Protein AF-A0A6V7K637-F1 (afdb_monomer_lite)

Sequence (88 aa):
RFYFVTVQTDEELKSTPDTHYFTIDDELIYENFYDDFGPLNLAMLYRYCEKVNKKLKTVSLSKKKIIHYTTLIPEKRTNAAFLAGSYA

Radius of gyration: 13.18 Å; chains: 1; bounding box: 32×17×38 Å

Foldseek 3Di:
DEEEEEDADPDDDDADQAADEDECLPPQADDDPPPDLDQGDPVSLVVLLVVVVCLCPDPSCVRHYYYYYDYPPPSRSVNSVVSVVVND

pLDDT: mean 96.31, std 3.97, range [75.44, 98.69]

InterPro domains:
  IPR029021 Protein-tyrosine phosphatase-like [G3DSA:3.90.190.10] (1-88)
  IPR029021 Protein-tyrosine phosphatase-like [SSF52799] (2-88)
  IPR029260 Dual specificity/tyrosine protein phosphatase, N-terminal [PF14671] (1-88)
  IPR029260 Dual specificity/tyrosine protein phosphatase, N-terminal [cd17657] (1-88)

Secondary structure (DSSP, 8-state):
-EEEEE-S-SSPPPP-SSEEEE--TTTS----SSS---PPPHHHHHHHHHHHHHHHH-GGGTTSEEEEEE-S-HHHHHHHHHHHHHH-

Structure (mmCIF, N/CA/C/O backbone):
data_AF-A0A6V7K637-F1
#
_entry.id   AF-A0A6V7K637-F1
#
loop_
_atom_site.group_PDB
_atom_site.id
_atom_site.ty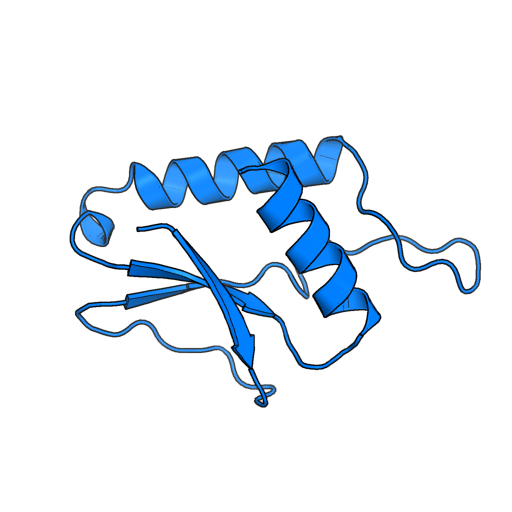pe_symbol
_atom_site.label_atom_id
_atom_site.label_alt_id
_atom_site.label_comp_id
_atom_site.label_asym_id
_atom_site.label_entity_id
_atom_site.label_seq_id
_atom_site.pdbx_PDB_ins_code
_atom_site.Cartn_x
_atom_site.Cartn_y
_atom_site.Cartn_z
_atom_site.occupancy
_atom_site.B_iso_or_equiv
_atom_site.auth_seq_id
_atom_site.auth_comp_id
_atom_site.auth_asym_id
_atom_site.auth_atom_id
_atom_site.pdbx_PDB_model_num
ATOM 1 N N . ARG A 1 1 ? -4.798 -6.464 13.073 1.00 91.88 1 ARG A N 1
ATOM 2 C CA . ARG A 1 1 ? -5.490 -5.157 12.886 1.00 91.88 1 ARG A CA 1
ATOM 3 C C . ARG A 1 1 ? -5.096 -4.473 11.576 1.00 91.88 1 ARG A C 1
ATOM 5 O O . ARG A 1 1 ? -5.880 -3.668 11.095 1.00 91.88 1 ARG A O 1
ATOM 12 N N . PHE A 1 2 ? -3.919 -4.768 11.027 1.00 97.62 2 PHE A N 1
ATOM 13 C CA . PHE A 1 2 ? -3.515 -4.357 9.687 1.00 97.62 2 PHE A CA 1
ATOM 14 C C . PHE A 1 2 ? -3.926 -5.426 8.660 1.00 97.62 2 PHE A C 1
ATOM 16 O O . PHE A 1 2 ? -3.786 -6.611 8.959 1.00 97.62 2 PHE A O 1
ATOM 23 N N . TYR A 1 3 ? -4.460 -5.012 7.512 1.00 97.88 3 TYR A N 1
ATOM 24 C CA . TYR A 1 3 ? -4.894 -5.880 6.416 1.00 97.88 3 TYR A CA 1
ATOM 25 C C . TYR A 1 3 ? -4.487 -5.261 5.079 1.00 97.88 3 TYR A C 1
ATOM 27 O O . TYR A 1 3 ? -4.484 -4.037 4.944 1.00 97.88 3 TYR A O 1
ATOM 35 N N . PHE A 1 4 ? -4.196 -6.113 4.101 1.00 98.00 4 PHE A N 1
ATOM 36 C CA . PHE A 1 4 ? -3.918 -5.724 2.723 1.00 98.00 4 PHE A CA 1
ATOM 37 C C . PHE A 1 4 ? -5.026 -6.251 1.807 1.00 98.00 4 PHE A C 1
ATOM 39 O O . PHE A 1 4 ? -5.416 -7.413 1.934 1.00 98.00 4 PHE A O 1
ATOM 46 N N . VAL A 1 5 ? -5.570 -5.399 0.937 1.00 97.19 5 VAL A N 1
ATOM 47 C CA . VAL A 1 5 ? -6.718 -5.724 0.074 1.00 97.19 5 VAL A CA 1
ATOM 48 C C . VAL A 1 5 ? -6.505 -5.147 -1.326 1.00 97.19 5 VAL A C 1
ATOM 50 O O . VAL A 1 5 ? -5.987 -4.048 -1.486 1.00 97.19 5 VAL A O 1
ATOM 53 N N . THR A 1 6 ? -6.945 -5.864 -2.354 1.00 96.69 6 THR A N 1
ATOM 54 C CA . THR A 1 6 ? -7.035 -5.335 -3.721 1.00 96.69 6 THR A CA 1
ATOM 55 C C . THR A 1 6 ? -8.486 -5.006 -4.037 1.00 96.69 6 THR A C 1
ATOM 57 O O . THR A 1 6 ? -9.372 -5.796 -3.708 1.00 96.69 6 THR A O 1
ATOM 60 N N . VAL A 1 7 ? -8.739 -3.857 -4.660 1.00 95.25 7 VAL A N 1
ATOM 61 C CA . VAL A 1 7 ? -10.101 -3.379 -4.931 1.00 95.25 7 VAL A CA 1
ATOM 62 C C . VAL A 1 7 ? -10.293 -3.041 -6.404 1.00 95.25 7 VAL A C 1
ATOM 64 O O . VAL A 1 7 ? -9.387 -2.546 -7.069 1.00 95.25 7 VAL A O 1
ATOM 67 N N . GLN A 1 8 ? -11.491 -3.333 -6.907 1.00 91.00 8 GLN A N 1
ATOM 68 C CA . GLN A 1 8 ? -11.923 -3.024 -8.268 1.00 91.00 8 GLN A CA 1
ATOM 69 C C . GLN A 1 8 ? -12.740 -1.728 -8.257 1.00 91.00 8 GLN A C 1
ATOM 71 O O . GLN A 1 8 ? -13.953 -1.739 -8.442 1.00 91.00 8 GLN A O 1
ATOM 76 N N . THR A 1 9 ? -12.085 -0.619 -7.932 1.00 85.38 9 THR A N 1
ATOM 77 C CA . THR A 1 9 ? -12.666 0.724 -8.005 1.00 85.38 9 THR A CA 1
ATOM 78 C C . THR A 1 9 ? -11.547 1.738 -8.183 1.00 85.38 9 THR A C 1
ATOM 80 O O . THR A 1 9 ? -10.477 1.573 -7.593 1.00 85.38 9 THR A O 1
ATOM 83 N N . ASP A 1 10 ? -11.815 2.772 -8.974 1.00 75.44 10 ASP A N 1
ATOM 84 C CA . ASP A 1 10 ? -10.922 3.920 -9.145 1.00 75.44 10 ASP A CA 1
ATOM 85 C C . ASP A 1 10 ? -11.247 5.044 -8.141 1.00 75.44 10 ASP A C 1
ATOM 87 O O . ASP A 1 10 ? -10.545 6.050 -8.069 1.00 75.44 10 ASP A O 1
ATOM 91 N N . GLU A 1 11 ? -12.309 4.884 -7.342 1.00 85.31 1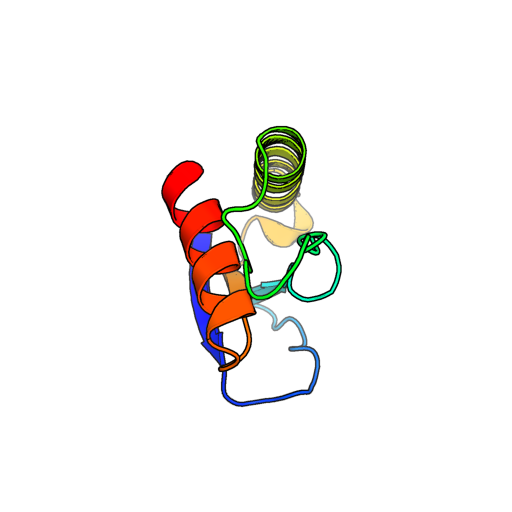1 GLU A N 1
ATOM 92 C CA . GLU A 1 11 ? -12.699 5.847 -6.312 1.00 85.31 11 GLU A CA 1
ATOM 93 C C . GLU A 1 11 ? -11.988 5.598 -4.976 1.00 85.31 11 GLU A C 1
ATOM 95 O O . GLU A 1 11 ? -11.836 4.459 -4.522 1.00 85.31 11 GLU A O 1
ATOM 100 N N . GLU A 1 12 ? -11.634 6.685 -4.285 1.00 86.62 12 GLU A N 1
ATOM 101 C CA . GLU A 1 12 ? -11.056 6.604 -2.946 1.00 86.62 12 GLU A CA 1
ATOM 102 C C . GLU A 1 12 ? -12.062 6.010 -1.944 1.00 86.62 12 GLU A C 1
ATOM 104 O O . GLU A 1 12 ? -13.174 6.513 -1.741 1.00 86.62 12 GLU A O 1
ATOM 109 N N . LEU A 1 13 ? -11.650 4.940 -1.261 1.00 92.69 13 LEU A N 1
ATOM 110 C CA . LEU A 1 13 ? -12.498 4.281 -0.274 1.00 92.69 13 LEU A CA 1
ATOM 111 C C . LEU A 1 13 ? -12.678 5.128 0.986 1.00 92.69 13 LEU A C 1
ATOM 113 O O . LEU A 1 13 ? -11.735 5.430 1.722 1.00 92.69 13 LEU A O 1
ATOM 117 N N . LYS A 1 14 ? -13.938 5.433 1.299 1.00 92.81 14 LYS A N 1
ATOM 118 C CA . LYS A 1 14 ? -14.310 6.159 2.517 1.00 92.81 14 LYS A CA 1
ATOM 119 C C . LYS A 1 14 ? -14.191 5.262 3.747 1.00 92.81 14 LYS A C 1
ATOM 121 O O . LYS A 1 14 ? -14.607 4.106 3.753 1.00 92.81 14 LYS A O 1
ATOM 126 N N . SER A 1 15 ? -13.654 5.823 4.829 1.00 93.94 15 SER A N 1
AT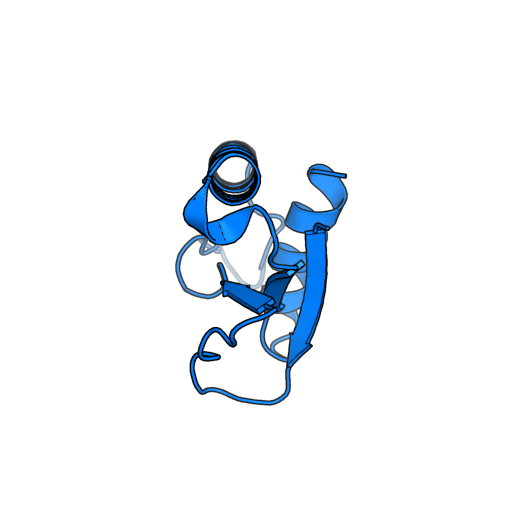OM 127 C CA . SER A 1 15 ? -13.590 5.130 6.121 1.00 93.94 15 SER A CA 1
ATOM 128 C C . SER A 1 15 ? -14.992 4.880 6.691 1.00 93.94 15 SER A C 1
ATOM 130 O O . SER A 1 15 ? -15.855 5.754 6.645 1.00 93.94 15 SER A O 1
ATOM 132 N N . THR A 1 16 ? -15.189 3.713 7.297 1.00 95.88 16 THR A N 1
ATOM 133 C CA . THR A 1 16 ? -16.417 3.329 8.008 1.00 95.88 16 THR A CA 1
ATOM 134 C C . THR A 1 16 ? -16.220 3.492 9.527 1.00 95.88 16 THR A C 1
ATOM 136 O O . THR A 1 16 ? -15.123 3.857 9.988 1.00 95.88 16 THR A O 1
ATOM 139 N N . PRO A 1 17 ? -17.250 3.250 10.363 1.00 96.38 17 PRO A N 1
ATOM 140 C CA . PRO A 1 17 ? -17.085 3.258 11.817 1.00 96.38 17 PRO A CA 1
ATOM 141 C C . PRO A 1 17 ? -16.047 2.245 12.325 1.00 96.38 17 PRO A C 1
ATOM 143 O O . PRO A 1 17 ? -15.322 2.541 13.273 1.00 96.38 17 PRO A O 1
ATOM 146 N N . ASP A 1 18 ? -15.929 1.091 11.668 1.00 97.12 18 ASP A N 1
ATOM 147 C CA . ASP A 1 18 ? -15.083 -0.037 12.071 1.00 97.12 18 ASP A CA 1
ATOM 148 C C . ASP A 1 18 ? -13.796 -0.182 11.242 1.00 97.12 18 ASP A C 1
ATOM 150 O O . ASP A 1 18 ? -12.901 -0.934 11.630 1.00 97.12 18 ASP A O 1
ATOM 154 N N . THR A 1 19 ? -13.666 0.544 10.129 1.00 98.00 19 THR A N 1
ATOM 155 C CA . THR A 1 19 ? -12.560 0.378 9.180 1.00 98.00 19 THR A CA 1
ATOM 156 C C . THR A 1 19 ? -11.990 1.719 8.723 1.00 98.00 19 THR A C 1
ATOM 158 O O . THR A 1 19 ? -12.712 2.677 8.449 1.00 98.00 19 THR A O 1
ATOM 161 N N . HIS A 1 20 ? -10.665 1.793 8.643 1.00 98.19 20 HIS A N 1
ATOM 162 C CA . HIS A 1 20 ? -9.926 2.899 8.056 1.00 98.19 20 HIS A CA 1
ATOM 163 C C . HIS A 1 20 ? -9.163 2.408 6.830 1.00 98.19 20 HIS A C 1
ATOM 165 O O . HIS A 1 20 ? -8.260 1.580 6.954 1.00 98.19 20 HIS A O 1
ATOM 171 N N . TYR A 1 21 ? -9.526 2.945 5.671 1.00 97.81 21 TYR A N 1
ATOM 172 C CA . TYR A 1 21 ? -8.871 2.664 4.401 1.00 97.81 21 TYR A CA 1
ATOM 173 C C . TYR A 1 21 ? -7.768 3.685 4.134 1.00 97.81 21 TYR A C 1
ATOM 175 O O . TYR A 1 21 ? -7.898 4.861 4.481 1.00 97.81 21 TYR A O 1
ATOM 183 N N . PHE A 1 22 ? -6.676 3.233 3.527 1.00 97.62 22 PHE A N 1
ATOM 184 C CA . PHE A 1 22 ? -5.659 4.095 2.938 1.00 97.62 22 PHE A CA 1
ATOM 185 C C . PHE A 1 22 ? -4.957 3.375 1.781 1.00 97.62 22 PHE A C 1
ATOM 187 O O . PHE A 1 22 ? -4.883 2.148 1.772 1.00 97.62 22 PHE A O 1
ATOM 194 N N .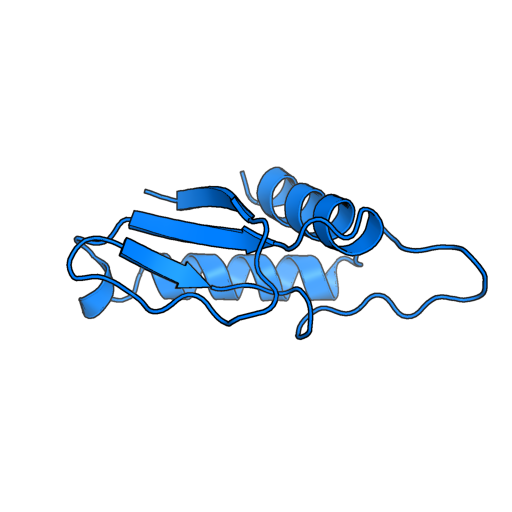 THR A 1 23 ? -4.402 4.149 0.854 1.00 97.31 23 THR A N 1
ATOM 195 C CA . THR A 1 23 ? -3.586 3.661 -0.265 1.00 97.31 23 THR A CA 1
ATOM 196 C C . THR A 1 23 ? -2.232 4.384 -0.303 1.00 97.31 23 THR A C 1
ATOM 198 O O . THR A 1 23 ? -2.000 5.351 0.443 1.00 97.31 23 THR A O 1
ATOM 201 N N . ILE A 1 24 ? -1.312 3.868 -1.116 1.00 97.38 24 ILE A N 1
ATOM 202 C CA . ILE A 1 24 ? -0.038 4.501 -1.492 1.00 97.38 24 ILE A CA 1
ATOM 203 C C . ILE A 1 24 ? 0.117 4.654 -3.008 1.00 97.38 24 ILE A C 1
ATOM 205 O O . ILE A 1 24 ? 1.143 5.173 -3.439 1.00 97.38 24 ILE A O 1
ATOM 209 N N . ASP A 1 25 ? -0.883 4.225 -3.786 1.00 95.69 25 ASP A N 1
ATOM 210 C CA . ASP A 1 25 ? -0.829 4.069 -5.245 1.00 95.69 25 ASP A CA 1
ATOM 211 C C . ASP A 1 25 ? -0.381 5.341 -5.988 1.00 95.69 25 ASP A C 1
ATOM 213 O O . ASP A 1 25 ? 0.275 5.230 -7.019 1.00 95.69 25 ASP A O 1
ATOM 217 N N . ASP A 1 26 ? -0.702 6.524 -5.452 1.00 94.75 26 ASP A N 1
ATOM 218 C CA . ASP A 1 26 ? -0.332 7.834 -6.014 1.00 94.75 26 ASP A CA 1
ATOM 219 C C . ASP A 1 26 ? 0.550 8.670 -5.057 1.00 94.75 26 ASP A C 1
ATOM 221 O O . ASP A 1 26 ? 0.747 9.866 -5.254 1.00 94.75 26 ASP A O 1
ATOM 225 N N . GLU A 1 27 ? 1.080 8.056 -3.990 1.00 96.88 27 GLU A N 1
ATOM 226 C CA . GLU A 1 27 ? 1.958 8.714 -3.004 1.00 96.88 27 GLU A CA 1
ATOM 227 C C . GLU A 1 27 ? 3.398 8.194 -3.062 1.00 96.88 27 GLU A C 1
ATOM 229 O O . GLU A 1 27 ? 4.349 8.969 -2.957 1.00 96.88 27 GLU A O 1
ATOM 234 N N . LEU A 1 28 ? 3.567 6.876 -3.186 1.00 97.62 28 LEU A N 1
ATOM 235 C CA . LEU A 1 28 ? 4.869 6.217 -3.265 1.00 97.62 28 LEU A CA 1
ATOM 236 C C . LEU A 1 28 ? 5.027 5.641 -4.670 1.00 97.62 28 LEU A C 1
ATOM 238 O O . LEU A 1 28 ? 4.760 4.465 -4.909 1.00 97.62 28 LEU A O 1
ATOM 242 N N . ILE A 1 29 ? 5.426 6.511 -5.593 1.00 97.56 29 ILE A N 1
ATOM 243 C CA . ILE A 1 29 ? 5.529 6.214 -7.021 1.00 97.56 29 ILE A CA 1
ATOM 244 C C . ILE A 1 29 ? 6.961 5.789 -7.342 1.00 97.56 29 ILE A C 1
ATOM 246 O O . ILE A 1 29 ? 7.914 6.449 -6.931 1.00 97.56 29 ILE A O 1
ATOM 250 N N . TYR A 1 30 ? 7.113 4.670 -8.046 1.00 97.56 30 TYR A N 1
ATOM 251 C CA . TYR A 1 30 ? 8.404 4.242 -8.569 1.00 97.56 30 TYR A CA 1
ATOM 252 C C . TYR A 1 30 ? 8.769 5.085 -9.796 1.00 97.56 30 TYR A C 1
ATOM 254 O O . TYR A 1 30 ? 7.960 5.207 -10.710 1.00 97.56 30 TYR A O 1
ATOM 262 N N . GLU A 1 31 ? 9.980 5.637 -9.816 1.00 97.12 31 GLU A N 1
ATOM 263 C CA . GLU A 1 31 ? 10.513 6.385 -10.960 1.00 97.12 31 GLU A CA 1
ATOM 264 C C . GLU A 1 31 ? 11.245 5.406 -11.884 1.00 97.12 31 GLU A C 1
ATOM 266 O O . GLU A 1 31 ? 12.349 4.958 -11.566 1.00 97.12 31 GLU A O 1
ATOM 271 N N . ASN A 1 32 ? 10.603 5.037 -12.991 1.00 96.75 32 ASN A N 1
ATOM 272 C CA . ASN A 1 32 ? 11.102 4.045 -13.938 1.00 96.75 32 ASN A CA 1
ATOM 273 C C . ASN A 1 32 ? 12.205 4.603 -14.849 1.00 96.75 32 ASN A C 1
ATOM 275 O O . ASN A 1 32 ? 12.149 5.756 -15.281 1.00 96.75 32 ASN A O 1
ATOM 279 N N . PHE A 1 33 ? 13.188 3.768 -15.197 1.00 96.94 33 PHE A N 1
ATOM 280 C CA . PHE A 1 33 ? 14.163 4.102 -16.245 1.00 96.94 33 PHE A CA 1
ATOM 281 C C . PHE A 1 33 ? 13.652 3.728 -17.644 1.00 96.94 33 PHE A C 1
ATOM 283 O O . PHE A 1 33 ? 13.916 4.439 -18.616 1.00 96.94 33 PHE A O 1
ATOM 290 N N . TYR A 1 34 ? 12.933 2.613 -17.748 1.00 96.25 34 TYR A N 1
ATOM 291 C CA . TYR A 1 34 ? 12.280 2.101 -18.948 1.00 96.25 34 TYR A CA 1
ATOM 292 C C . TYR A 1 34 ? 10.975 1.385 -18.550 1.00 96.25 34 TYR A C 1
ATOM 294 O O . TYR A 1 34 ? 10.126 2.008 -17.922 1.00 96.25 34 TYR A O 1
ATOM 302 N N . ASP A 1 35 ? 10.800 0.103 -18.873 1.00 96.56 35 ASP A N 1
ATOM 303 C CA . ASP A 1 35 ? 9.614 -0.690 -18.506 1.00 96.56 35 ASP A CA 1
ATOM 304 C C . ASP A 1 35 ? 9.709 -1.331 -17.099 1.00 96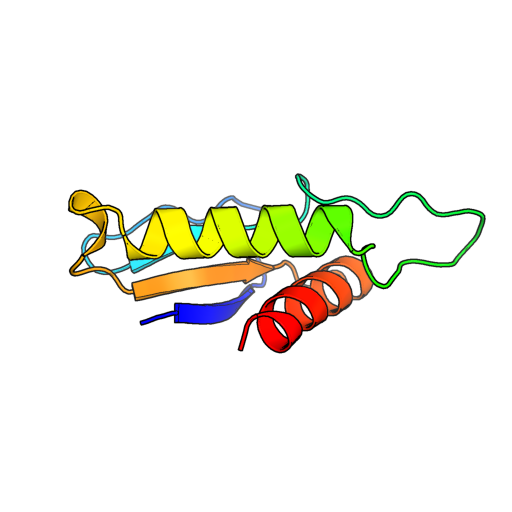.56 35 ASP A C 1
ATOM 306 O O . ASP A 1 35 ? 8.884 -2.163 -16.715 1.00 96.56 35 ASP A O 1
ATOM 310 N N . ASP A 1 36 ? 10.733 -0.987 -16.312 1.00 97.94 36 ASP A N 1
ATOM 311 C CA . ASP A 1 36 ? 10.851 -1.378 -14.908 1.00 97.94 36 ASP A CA 1
ATOM 312 C C . ASP A 1 36 ? 9.812 -0.659 -14.043 1.00 97.94 36 ASP A C 1
ATOM 314 O O . ASP A 1 36 ? 9.617 0.546 -14.142 1.00 97.94 36 ASP A O 1
ATOM 318 N N . PHE A 1 37 ? 9.150 -1.400 -13.155 1.00 97.50 37 PHE A N 1
ATOM 319 C CA . PHE A 1 37 ? 8.088 -0.848 -12.309 1.00 97.50 37 PHE A CA 1
ATOM 320 C C . PHE A 1 37 ? 8.377 -0.949 -10.810 1.00 97.50 37 PHE A C 1
ATOM 322 O O . PHE A 1 37 ? 7.560 -0.504 -10.007 1.00 97.50 37 PHE A O 1
ATOM 329 N N . GLY A 1 38 ? 9.489 -1.561 -10.395 1.00 96.31 38 GLY A N 1
ATOM 330 C CA . GLY A 1 38 ? 9.779 -1.782 -8.982 1.00 96.31 38 GLY A CA 1
ATOM 331 C C . GLY A 1 38 ? 10.943 -2.742 -8.712 1.00 96.31 38 GLY A C 1
ATOM 332 O O . GLY A 1 38 ? 11.642 -3.150 -9.640 1.00 96.31 38 GLY A O 1
ATOM 333 N N . PRO A 1 39 ? 11.137 -3.145 -7.439 1.00 97.62 39 PRO A N 1
ATOM 334 C CA . PRO A 1 39 ? 10.348 -2.734 -6.275 1.00 97.62 39 PRO A CA 1
ATOM 335 C C . PRO A 1 39 ? 10.650 -1.295 -5.836 1.00 97.62 39 PRO A C 1
ATOM 337 O O . PRO A 1 39 ? 11.675 -0.712 -6.192 1.00 97.62 39 PRO A O 1
ATOM 340 N N . LEU A 1 40 ? 9.774 -0.731 -5.004 1.00 98.00 40 LEU A N 1
ATOM 341 C CA . LEU A 1 40 ? 10.027 0.554 -4.348 1.00 98.00 40 LEU A CA 1
ATOM 342 C C . LEU A 1 40 ? 11.309 0.502 -3.499 1.00 98.00 40 LEU A C 1
ATOM 344 O O . LEU A 1 40 ? 11.628 -0.501 -2.861 1.00 98.00 40 LEU A O 1
ATOM 348 N N . ASN A 1 41 ? 12.047 1.611 -3.480 1.00 98.25 41 ASN A N 1
ATOM 349 C CA . ASN A 1 41 ? 13.340 1.691 -2.801 1.00 98.25 41 ASN A CA 1
ATOM 350 C C . ASN A 1 41 ? 13.218 1.754 -1.260 1.00 98.25 41 ASN A C 1
ATOM 352 O O . ASN A 1 41 ? 12.140 1.945 -0.693 1.00 98.25 41 ASN A O 1
ATOM 356 N N . LEU A 1 42 ? 14.358 1.650 -0.561 1.00 98.50 42 LEU A N 1
ATOM 357 C CA . LEU A 1 42 ? 14.411 1.638 0.909 1.00 98.50 42 LEU A CA 1
ATOM 358 C C . LEU A 1 42 ? 13.851 2.906 1.569 1.00 98.50 42 LEU A C 1
ATOM 360 O O . LEU A 1 42 ? 13.263 2.821 2.647 1.00 98.50 42 LEU A O 1
ATOM 364 N N . ALA A 1 43 ? 14.002 4.076 0.944 1.00 98.50 43 ALA A N 1
ATOM 365 C CA . ALA A 1 43 ? 13.450 5.311 1.493 1.00 98.50 43 ALA A CA 1
ATOM 366 C C . ALA A 1 43 ? 11.912 5.284 1.476 1.00 98.50 43 ALA A C 1
ATOM 368 O O . ALA A 1 43 ? 11.267 5.716 2.433 1.00 98.50 43 ALA A O 1
ATOM 369 N N . MET A 1 44 ? 11.317 4.728 0.419 1.00 98.62 44 MET A N 1
ATOM 370 C CA . MET A 1 44 ? 9.869 4.531 0.318 1.00 98.62 44 MET A CA 1
ATOM 371 C C . MET A 1 44 ? 9.372 3.459 1.290 1.00 98.62 44 MET A C 1
ATOM 373 O O . MET A 1 44 ? 8.340 3.667 1.929 1.00 98.62 44 MET A O 1
ATOM 377 N N . LEU A 1 45 ? 10.131 2.375 1.489 1.00 98.62 45 LEU A N 1
ATOM 378 C CA . LEU A 1 45 ? 9.830 1.382 2.525 1.00 98.62 45 LEU A CA 1
ATOM 379 C C . LEU A 1 45 ? 9.816 2.008 3.922 1.00 98.62 45 LEU A C 1
ATOM 381 O O . LEU A 1 45 ? 8.861 1.821 4.671 1.00 98.62 45 LEU A O 1
ATOM 385 N N . TYR A 1 46 ? 10.828 2.806 4.262 1.00 98.62 46 TYR A N 1
ATOM 386 C CA . TYR A 1 46 ? 10.878 3.497 5.549 1.00 98.62 46 TYR A CA 1
ATOM 387 C C . TYR A 1 46 ? 9.655 4.407 5.761 1.00 98.62 46 TYR A C 1
ATOM 389 O O . TYR A 1 46 ? 8.971 4.300 6.783 1.00 98.62 46 TYR A O 1
ATOM 397 N N . ARG A 1 47 ? 9.313 5.236 4.762 1.00 98.69 47 ARG A N 1
ATOM 398 C CA . ARG A 1 47 ? 8.118 6.101 4.798 1.00 98.69 47 ARG A CA 1
ATOM 399 C C . ARG A 1 47 ? 6.831 5.296 4.972 1.00 98.69 47 ARG A C 1
ATOM 401 O O . ARG A 1 47 ? 5.959 5.686 5.750 1.00 98.69 47 ARG A O 1
ATOM 408 N N . TYR A 1 48 ? 6.718 4.163 4.283 1.00 98.69 48 TYR A N 1
ATOM 409 C CA . TYR A 1 48 ? 5.589 3.253 4.429 1.00 98.69 48 TYR A CA 1
ATOM 410 C C . TYR A 1 48 ? 5.483 2.703 5.859 1.00 98.69 48 TYR A C 1
ATOM 412 O O . TYR A 1 48 ? 4.418 2.799 6.475 1.00 98.69 48 TYR A O 1
ATOM 420 N N . CYS A 1 49 ? 6.586 2.211 6.430 1.00 98.56 49 CYS A N 1
ATOM 421 C CA . CYS A 1 49 ? 6.633 1.716 7.806 1.00 98.56 49 CYS A CA 1
ATOM 422 C C . CYS A 1 49 ? 6.195 2.791 8.813 1.00 98.56 49 CYS A C 1
ATOM 424 O O . CYS A 1 49 ? 5.377 2.519 9.697 1.00 98.56 49 CYS A O 1
ATOM 426 N N . GLU A 1 50 ? 6.680 4.028 8.672 1.00 98.56 50 GLU A N 1
ATOM 427 C CA . GLU A 1 50 ? 6.249 5.152 9.512 1.00 98.56 50 GLU A CA 1
ATOM 428 C C . GLU A 1 50 ? 4.753 5.446 9.365 1.00 98.56 50 GLU A C 1
ATOM 430 O O . GLU A 1 50 ? 4.052 5.617 10.369 1.00 98.56 50 GLU A O 1
ATOM 435 N N . LYS A 1 51 ? 4.235 5.451 8.132 1.00 98.44 51 LYS A N 1
ATOM 436 C CA . LYS A 1 51 ? 2.815 5.686 7.842 1.00 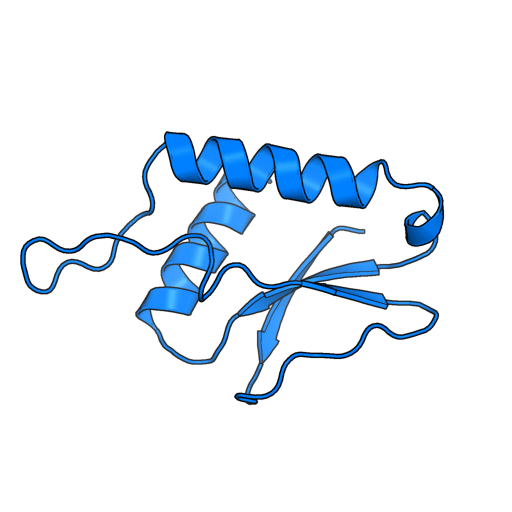98.44 51 LYS A CA 1
ATOM 437 C C . LYS A 1 51 ? 1.923 4.644 8.512 1.00 98.44 51 LYS A C 1
ATOM 439 O O . LYS A 1 51 ? 0.954 5.011 9.188 1.00 98.44 51 LYS A O 1
ATOM 444 N N . VAL A 1 52 ? 2.252 3.358 8.374 1.00 98.31 52 VAL A N 1
ATOM 445 C CA . VAL A 1 52 ? 1.494 2.263 9.001 1.00 98.31 52 VAL A CA 1
ATOM 446 C C . VAL A 1 52 ? 1.583 2.353 10.525 1.00 98.31 52 VAL A C 1
ATOM 448 O O . VAL A 1 52 ? 0.552 2.327 11.204 1.00 98.31 52 VAL A O 1
ATOM 451 N N . ASN A 1 53 ? 2.781 2.568 11.076 1.00 98.12 53 ASN A N 1
ATOM 452 C CA . ASN A 1 53 ? 2.987 2.719 12.518 1.00 98.12 53 ASN A CA 1
ATOM 453 C C . ASN A 1 53 ? 2.196 3.897 13.099 1.00 98.12 53 ASN A C 1
ATOM 455 O O . ASN A 1 53 ? 1.576 3.762 14.157 1.00 98.12 53 ASN A O 1
ATOM 459 N N . LYS A 1 54 ? 2.161 5.039 12.404 1.00 98.38 54 LYS A N 1
ATOM 460 C CA . LYS A 1 54 ? 1.367 6.206 12.803 1.00 98.38 54 LYS A CA 1
ATOM 461 C C . LYS A 1 54 ? -0.121 5.869 12.842 1.00 98.38 54 LYS A C 1
ATOM 463 O O . LYS A 1 54 ? -0.781 6.169 13.837 1.00 98.38 54 LYS A O 1
ATOM 468 N N . LYS A 1 55 ? -0.650 5.190 11.818 1.00 97.94 55 LYS A N 1
ATOM 469 C CA . LYS A 1 55 ? -2.060 4.756 11.788 1.00 97.94 55 LYS A CA 1
ATOM 470 C C . LYS A 1 55 ? -2.386 3.784 12.921 1.00 97.94 55 LYS A C 1
ATOM 472 O O . LYS A 1 55 ? -3.409 3.944 13.578 1.00 97.94 55 LYS A O 1
ATOM 477 N N . LEU A 1 56 ? -1.500 2.831 13.209 1.00 97.44 56 LEU A N 1
ATOM 478 C CA . LEU A 1 56 ? -1.685 1.886 14.311 1.00 97.44 56 LEU A CA 1
ATOM 479 C C . LEU A 1 56 ? -1.609 2.564 15.694 1.00 97.44 56 LEU A C 1
ATOM 481 O O . LEU A 1 56 ? -2.340 2.183 16.607 1.00 97.44 56 LEU A O 1
ATOM 485 N N . LYS A 1 57 ? -0.765 3.578 15.878 1.00 97.75 57 LYS A N 1
ATOM 486 C CA . LYS A 1 57 ? -0.642 4.286 17.166 1.00 97.75 57 LYS A CA 1
ATOM 487 C C . LYS A 1 57 ? -1.714 5.363 17.380 1.00 97.75 57 LYS A C 1
ATOM 489 O O . LYS A 1 57 ? -1.895 5.826 18.501 1.00 97.75 57 LYS A O 1
ATOM 494 N N . THR A 1 58 ? -2.437 5.762 16.334 1.00 98.19 58 THR A N 1
ATOM 495 C CA . THR A 1 58 ? -3.446 6.827 16.414 1.00 98.19 58 THR A CA 1
ATOM 496 C C . THR A 1 58 ? -4.661 6.385 17.237 1.00 98.19 58 THR A C 1
ATOM 498 O O . THR A 1 58 ? -5.355 5.430 16.886 1.00 98.19 58 THR A O 1
ATOM 501 N N . VAL A 1 59 ? -4.970 7.121 18.311 1.00 97.50 59 VAL A N 1
ATOM 502 C CA . VAL A 1 59 ? -6.044 6.785 19.267 1.00 97.50 59 VAL A CA 1
ATOM 503 C C . VAL A 1 59 ? -7.425 6.731 18.606 1.00 97.50 59 VAL A C 1
ATOM 505 O O . VAL A 1 59 ? -8.183 5.795 18.862 1.00 97.50 59 VAL A O 1
ATOM 508 N N . SER A 1 60 ? -7.743 7.664 17.701 1.00 96.62 60 SER A N 1
ATOM 509 C CA . SER A 1 60 ? -9.028 7.683 16.977 1.00 96.62 60 SER A CA 1
ATOM 510 C C . SER A 1 60 ? -9.225 6.484 16.038 1.00 96.62 60 SER A C 1
ATOM 512 O O . SER A 1 60 ? -10.354 6.171 15.663 1.00 96.62 60 SER A O 1
ATOM 514 N N . LEU A 1 61 ? -8.144 5.779 15.690 1.00 97.38 61 LEU A N 1
ATOM 515 C CA . LEU A 1 61 ? -8.161 4.569 14.868 1.00 97.38 61 LEU A CA 1
ATOM 516 C C . LEU A 1 61 ? -7.997 3.289 15.699 1.00 97.38 61 LEU A C 1
ATOM 518 O O . LEU A 1 61 ? -8.009 2.192 15.147 1.00 97.38 61 LEU A O 1
ATOM 522 N N . SER A 1 62 ? -7.866 3.401 17.025 1.00 95.44 62 SER A N 1
ATOM 523 C CA . SER A 1 62 ? -7.504 2.280 17.901 1.00 95.44 62 SER A CA 1
ATOM 524 C C . SER A 1 62 ? -8.458 1.082 17.803 1.00 95.44 62 SER A C 1
ATOM 526 O O . SER A 1 62 ? -8.011 -0.066 17.858 1.00 95.44 62 SER A O 1
ATOM 528 N N . LYS A 1 63 ? -9.753 1.343 17.595 1.00 95.94 63 LYS A N 1
ATOM 529 C CA . LYS A 1 63 ? -10.808 0.327 17.457 1.00 95.94 63 LYS A CA 1
ATOM 530 C C . LYS A 1 63 ? -11.123 -0.051 16.004 1.00 95.94 63 LYS A C 1
ATOM 532 O O . LYS A 1 63 ? -11.993 -0.886 15.784 1.00 95.94 63 LYS A O 1
ATOM 537 N N . LYS A 1 64 ? -10.440 0.548 15.022 1.00 98.06 64 LYS A N 1
ATOM 538 C CA . LYS A 1 64 ? -10.686 0.305 13.596 1.00 98.06 64 LYS A CA 1
ATOM 539 C C . LYS A 1 64 ? -9.712 -0.717 13.017 1.00 98.06 64 LYS A C 1
ATOM 541 O O . LYS A 1 64 ? -8.545 -0.781 13.409 1.00 98.06 64 LYS A O 1
ATOM 546 N N . LYS A 1 65 ? -10.165 -1.488 12.032 1.00 98.19 65 LYS A N 1
ATOM 547 C CA . LYS A 1 65 ? -9.284 -2.237 11.128 1.00 98.19 65 LYS A CA 1
ATOM 548 C C . LYS A 1 65 ? -8.564 -1.238 10.226 1.00 98.19 65 LYS A C 1
ATOM 550 O O . LYS A 1 65 ? -9.194 -0.336 9.685 1.00 98.19 65 LYS A O 1
ATOM 555 N N . ILE A 1 66 ? -7.253 -1.382 10.082 1.00 98.31 66 ILE A N 1
ATOM 556 C CA . ILE A 1 66 ? -6.444 -0.559 9.183 1.00 98.31 66 ILE A CA 1
ATOM 557 C C . ILE A 1 66 ? -6.261 -1.353 7.894 1.00 98.31 66 ILE A C 1
ATOM 559 O O . ILE A 1 66 ? -5.625 -2.405 7.921 1.00 98.31 66 ILE A O 1
ATOM 563 N N . ILE A 1 67 ? -6.833 -0.869 6.796 1.00 98.12 67 ILE A N 1
ATOM 564 C CA . ILE A 1 67 ? -6.793 -1.533 5.493 1.00 98.12 67 ILE A CA 1
ATOM 565 C C . ILE A 1 67 ? -5.918 -0.714 4.550 1.00 98.12 67 ILE A C 1
ATOM 567 O O . ILE A 1 67 ? -6.296 0.388 4.152 1.00 98.12 67 ILE A O 1
ATOM 571 N N . HIS A 1 68 ? -4.755 -1.266 4.209 1.00 98.12 68 HIS A N 1
ATOM 572 C CA . HIS A 1 68 ? -3.989 -0.835 3.048 1.00 98.12 68 HIS A CA 1
ATOM 573 C C . HIS A 1 68 ? -4.652 -1.448 1.817 1.00 98.12 68 HIS A C 1
ATOM 575 O O . HIS A 1 68 ? -4.655 -2.671 1.673 1.00 98.12 68 HIS A O 1
ATOM 581 N N . TYR A 1 69 ? -5.241 -0.619 0.963 1.00 97.75 69 TYR A N 1
ATOM 582 C CA . TYR A 1 69 ? -5.788 -1.079 -0.305 1.00 97.75 69 TYR A CA 1
ATOM 583 C C . TYR A 1 69 ? -4.952 -0.590 -1.486 1.00 97.75 69 TYR A C 1
ATOM 585 O O . TYR A 1 69 ? -4.282 0.435 -1.391 1.00 97.75 69 TYR A O 1
ATOM 593 N N . THR A 1 70 ? -5.027 -1.325 -2.590 1.00 97.31 70 THR A N 1
ATOM 594 C CA . THR A 1 70 ? -4.428 -0.977 -3.885 1.00 97.31 70 THR A CA 1
ATOM 595 C C . THR A 1 70 ? -5.395 -1.342 -5.015 1.00 97.31 70 THR A C 1
ATOM 597 O O . THR A 1 70 ? -6.300 -2.168 -4.826 1.00 97.31 70 THR A O 1
ATOM 600 N N . THR A 1 71 ? -5.225 -0.710 -6.171 1.00 94.88 71 THR A N 1
ATOM 601 C CA . THR A 1 71 ? -6.011 -0.959 -7.388 1.00 94.88 71 THR A CA 1
ATOM 602 C C . THR A 1 71 ? -5.689 -2.320 -8.026 1.00 94.88 71 THR A C 1
ATOM 604 O O . THR A 1 71 ? -4.814 -3.068 -7.583 1.00 94.88 71 THR A O 1
ATOM 607 N N . LEU A 1 72 ? -6.404 -2.670 -9.099 1.00 95.44 72 LEU A N 1
ATOM 608 C CA . LEU A 1 72 ? -6.108 -3.861 -9.905 1.00 95.44 72 LEU A CA 1
ATOM 609 C C . LEU A 1 72 ? -4.903 -3.694 -10.847 1.00 95.44 72 LEU A C 1
ATOM 611 O O . LEU A 1 72 ? -4.525 -4.671 -11.496 1.00 95.44 72 LEU A O 1
ATOM 615 N N . ILE A 1 73 ? -4.302 -2.501 -10.914 1.00 95.25 73 ILE A N 1
ATOM 616 C CA . ILE A 1 73 ? -3.139 -2.217 -11.761 1.00 95.25 73 ILE A CA 1
ATOM 617 C C . ILE A 1 73 ? -1.958 -3.088 -11.285 1.00 95.25 73 ILE A C 1
ATOM 619 O O . ILE A 1 73 ? -1.543 -2.952 -10.128 1.00 95.25 73 ILE A O 1
ATOM 623 N N . PRO A 1 74 ? -1.432 -4.012 -12.117 1.00 96.12 74 PRO A N 1
ATOM 624 C CA . PRO A 1 74 ? -0.457 -5.014 -11.682 1.00 96.12 74 PRO A CA 1
ATOM 625 C C . PRO A 1 74 ? 0.798 -4.436 -11.023 1.00 96.12 74 PRO A C 1
ATOM 627 O O . PRO A 1 74 ? 1.255 -4.972 -10.010 1.00 96.12 74 PRO A O 1
ATOM 630 N N . GLU A 1 75 ? 1.328 -3.339 -11.555 1.00 96.88 75 GLU A N 1
ATOM 631 C CA . GLU A 1 75 ? 2.542 -2.668 -11.091 1.00 96.88 75 GLU A CA 1
ATOM 632 C C . GLU A 1 75 ? 2.331 -2.069 -9.695 1.00 96.88 75 GLU A C 1
ATOM 634 O O . GLU A 1 75 ? 3.081 -2.359 -8.757 1.00 96.88 75 GLU A O 1
ATOM 639 N N . LYS A 1 76 ? 1.243 -1.303 -9.529 1.00 96.88 76 LYS A N 1
ATOM 640 C CA . LYS A 1 76 ? 0.843 -0.708 -8.245 1.00 96.88 76 LYS A CA 1
ATOM 641 C C . LYS A 1 76 ? 0.585 -1.789 -7.202 1.00 96.88 76 LYS A C 1
ATOM 643 O O . LYS A 1 76 ? 1.149 -1.740 -6.109 1.00 96.88 76 LYS A O 1
ATOM 648 N N . ARG A 1 77 ? -0.168 -2.829 -7.574 1.00 97.25 77 ARG A N 1
ATOM 649 C CA . ARG A 1 77 ? -0.482 -3.951 -6.686 1.00 97.25 77 ARG A CA 1
ATOM 650 C C . ARG A 1 77 ? 0.768 -4.690 -6.224 1.00 97.25 77 ARG A C 1
ATOM 652 O O . ARG A 1 77 ? 0.856 -5.045 -5.050 1.00 97.25 77 ARG A O 1
ATOM 659 N N . THR A 1 78 ? 1.727 -4.912 -7.123 1.00 98.12 78 THR A N 1
ATOM 660 C CA . THR A 1 78 ? 2.984 -5.602 -6.801 1.00 98.12 78 THR A CA 1
ATOM 661 C C . THR A 1 78 ? 3.825 -4.781 -5.826 1.00 98.12 78 THR A C 1
ATOM 663 O O . THR A 1 78 ? 4.270 -5.312 -4.810 1.00 98.12 78 THR A O 1
ATOM 666 N N . ASN A 1 79 ? 3.970 -3.476 -6.064 1.00 98.38 79 ASN A N 1
ATOM 667 C CA . ASN A 1 79 ? 4.696 -2.576 -5.164 1.00 98.38 79 ASN A CA 1
ATOM 668 C C . ASN A 1 79 ? 4.015 -2.414 -3.797 1.00 98.38 79 ASN A C 1
ATOM 670 O O . ASN A 1 79 ? 4.681 -2.448 -2.761 1.00 98.38 79 ASN A O 1
ATOM 674 N N . ALA A 1 80 ? 2.688 -2.287 -3.771 1.00 98.25 80 ALA A N 1
ATOM 675 C CA . ALA A 1 80 ? 1.918 -2.194 -2.537 1.00 98.25 80 ALA A CA 1
ATOM 676 C C . ALA A 1 80 ? 2.009 -3.490 -1.711 1.00 98.25 80 ALA A C 1
ATOM 678 O O . ALA A 1 80 ? 2.193 -3.433 -0.491 1.00 98.25 80 ALA A O 1
ATOM 679 N N . ALA A 1 81 ? 1.945 -4.654 -2.371 1.00 98.25 81 ALA A N 1
ATOM 680 C CA . ALA A 1 81 ? 2.131 -5.957 -1.737 1.00 98.25 81 ALA A CA 1
ATOM 681 C C . ALA A 1 81 ? 3.564 -6.144 -1.217 1.00 98.25 81 ALA A C 1
ATOM 683 O O . ALA A 1 81 ? 3.736 -6.631 -0.101 1.00 98.25 81 ALA A O 1
ATOM 684 N N . PHE A 1 82 ? 4.576 -5.711 -1.979 1.00 98.50 82 PHE A N 1
ATOM 685 C CA . PHE A 1 82 ? 5.973 -5.694 -1.539 1.00 98.50 82 PHE A CA 1
ATOM 686 C C . PHE A 1 82 ? 6.127 -4.896 -0.240 1.00 98.50 82 PHE A C 1
ATOM 688 O O . PHE A 1 82 ? 6.604 -5.441 0.751 1.00 98.50 82 PHE A O 1
ATOM 695 N N . LEU A 1 83 ? 5.638 -3.653 -0.197 1.00 98.62 83 LEU A N 1
ATOM 696 C CA . LEU A 1 83 ? 5.702 -2.823 1.009 1.00 98.62 83 LEU A CA 1
ATOM 697 C C . LEU A 1 83 ? 4.962 -3.452 2.196 1.00 98.62 83 LEU A C 1
ATOM 699 O O . LEU A 1 83 ? 5.481 -3.471 3.313 1.00 98.62 83 LEU A O 1
ATOM 703 N N . ALA A 1 84 ? 3.755 -3.979 1.967 1.00 98.31 84 ALA A N 1
ATOM 704 C CA . ALA A 1 84 ? 2.977 -4.643 3.007 1.00 98.31 84 ALA A CA 1
ATOM 705 C C . ALA A 1 84 ? 3.680 -5.894 3.554 1.00 98.31 84 ALA A C 1
ATOM 707 O O . ALA A 1 84 ? 3.658 -6.103 4.765 1.00 98.31 84 ALA A O 1
ATOM 708 N N . GLY A 1 85 ? 4.320 -6.683 2.687 1.00 98.12 85 GLY A N 1
ATOM 709 C CA . GLY A 1 85 ? 5.087 -7.869 3.062 1.00 98.12 85 GLY A CA 1
ATOM 710 C C . GLY A 1 85 ? 6.404 -7.538 3.762 1.00 98.12 85 GLY A C 1
ATOM 711 O O . GLY A 1 85 ? 6.733 -8.176 4.751 1.00 98.12 85 GLY A O 1
ATOM 712 N N . SER A 1 86 ? 7.133 -6.514 3.313 1.00 98.12 86 SER A N 1
ATOM 713 C CA . SER A 1 86 ? 8.387 -6.077 3.947 1.00 98.12 86 SER A CA 1
ATOM 714 C C . SER A 1 86 ? 8.193 -5.422 5.318 1.00 98.12 86 SER A C 1
ATOM 716 O O . SER A 1 86 ? 9.149 -5.328 6.082 1.00 98.12 86 SER A O 1
ATOM 718 N N . TYR A 1 87 ? 6.986 -4.945 5.628 1.00 97.38 87 TYR A N 1
ATOM 719 C CA . TYR A 1 87 ? 6.628 -4.445 6.959 1.00 97.38 87 TYR A CA 1
ATOM 720 C C . TYR A 1 87 ? 6.271 -5.563 7.957 1.00 97.38 87 TYR A C 1
ATOM 722 O O . TYR A 1 87 ? 6.319 -5.314 9.163 1.00 97.38 87 TYR A O 1
ATOM 730 N N . ALA A 1 88 ? 5.849 -6.735 7.463 1.00 77.44 88 ALA A N 1
ATOM 731 C CA . ALA A 1 88 ? 5.229 -7.803 8.251 1.00 77.44 88 ALA A CA 1
ATOM 732 C C . ALA A 1 88 ? 6.221 -8.631 9.081 1.00 77.44 88 ALA A C 1
ATOM 734 O O . ALA A 1 88 ? 7.365 -8.848 8.624 1.00 77.44 88 ALA A O 1
#

Organism: NCBI:txid1563983